Protein AF-A0A0Q7E2Y5-F1 (afdb_monomer_lite)

Sequence (64 aa):
MLYQPKPRNNAAALARHVLVAIAGVFGGLGRGQSDGAYLDGMRGSELEDLGLRRGDDGGYRMFK

Radius of gyration: 23.02 Å; chains: 1; bounding box: 47×18×65 Å

Secondary structure (DSSP, 8-state):
-PPPPPPP-HHHHHHHHHHHHHHHHHHHHHHHHHHHHHHHTS-HHHHHHTTEEE-TTS-EEE--

pLDDT: mean 73.89, std 8.28, range [51.5, 87.88]

Foldseek 3Di:
DDDDDDDDPVVVVVVVVVVVVVVVVVVVVVVVVVVLVVVVPDDQVVCVVVQWHQDPVSDIDGPD

Structure (mmCIF, N/CA/C/O backbone):
data_AF-A0A0Q7E2Y5-F1
#
_entry.id   AF-A0A0Q7E2Y5-F1
#
loop_
_atom_site.group_PDB
_atom_site.id
_atom_site.type_symbol
_atom_site.label_atom_id
_atom_site.label_alt_id
_atom_site.label_comp_id
_atom_site.label_asym_id
_atom_site.label_entity_id
_atom_site.label_seq_id
_atom_site.pdbx_PDB_ins_code
_atom_site.Cartn_x
_atom_site.Cartn_y
_atom_site.Cartn_z
_atom_site.occupancy
_atom_site.B_iso_or_equiv
_atom_site.auth_seq_id
_atom_site.auth_comp_id
_atom_site.auth_asym_id
_atom_site.auth_atom_id
_atom_site.pdbx_PDB_model_num
ATOM 1 N N . MET A 1 1 ? -27.669 -9.161 44.898 1.00 51.50 1 MET A N 1
ATOM 2 C CA . MET A 1 1 ? -27.522 -8.128 43.850 1.00 51.50 1 MET A CA 1
ATOM 3 C C . MET A 1 1 ? -26.645 -8.714 42.757 1.00 51.50 1 MET A C 1
ATOM 5 O O . MET A 1 1 ? -25.529 -9.115 43.056 1.00 51.50 1 MET A O 1
ATOM 9 N N . LEU A 1 2 ? -27.192 -8.897 41.552 1.00 72.38 2 LEU A N 1
ATOM 10 C CA . LEU A 1 2 ? -26.486 -9.505 40.421 1.00 72.38 2 LEU A CA 1
ATOM 11 C C . LEU A 1 2 ? -25.371 -8.549 39.964 1.00 72.38 2 LEU A C 1
ATOM 13 O O . LEU A 1 2 ? -25.638 -7.368 39.750 1.00 72.38 2 LEU A O 1
ATOM 17 N N . TYR A 1 3 ? -24.132 -9.033 39.864 1.00 75.75 3 TYR A N 1
ATOM 18 C CA . TYR A 1 3 ? -22.999 -8.231 39.400 1.00 75.75 3 TYR A CA 1
ATOM 19 C C . TYR A 1 3 ? -23.264 -7.736 37.970 1.00 75.75 3 TYR A C 1
ATOM 21 O O . TYR A 1 3 ? -23.379 -8.540 37.047 1.00 75.75 3 TYR A O 1
ATOM 29 N N . GLN A 1 4 ? -23.366 -6.417 37.788 1.00 71.44 4 GLN A N 1
ATOM 30 C CA . GLN A 1 4 ? -23.381 -5.794 36.467 1.00 71.44 4 GLN A CA 1
ATOM 31 C C . GLN A 1 4 ? -21.945 -5.405 36.086 1.00 71.44 4 GLN A C 1
ATOM 33 O O . GLN A 1 4 ? -21.326 -4.604 36.794 1.00 71.44 4 GLN A O 1
ATOM 38 N N . PRO A 1 5 ? -21.387 -5.956 34.993 1.00 71.56 5 PRO A N 1
ATOM 39 C CA . PRO A 1 5 ? -20.054 -5.589 34.544 1.00 71.56 5 PRO A CA 1
ATOM 40 C C . PRO A 1 5 ? -20.032 -4.125 34.093 1.00 71.56 5 PRO A C 1
ATOM 42 O O . PRO A 1 5 ? -20.938 -3.643 33.413 1.00 71.56 5 PRO A O 1
ATOM 45 N N . LYS A 1 6 ? -18.973 -3.415 34.489 1.00 72.12 6 LYS A N 1
ATOM 46 C CA . LYS A 1 6 ? -18.760 -1.992 34.196 1.00 72.12 6 LYS A CA 1
ATOM 47 C C . LYS A 1 6 ? -18.817 -1.752 32.673 1.00 72.12 6 LYS A C 1
ATOM 49 O O . LYS A 1 6 ? -18.201 -2.527 31.934 1.00 72.12 6 LYS A O 1
ATOM 54 N N . PRO A 1 7 ? -19.518 -0.708 32.186 1.00 66.25 7 PRO A N 1
ATOM 55 C CA . PRO A 1 7 ? -19.623 -0.433 30.755 1.00 66.25 7 PRO A CA 1
ATOM 56 C C . PRO A 1 7 ? -18.228 -0.281 30.140 1.00 66.25 7 PRO A C 1
ATOM 58 O O . PRO A 1 7 ? -17.363 0.416 30.675 1.00 66.25 7 PRO A O 1
ATOM 61 N N . ARG A 1 8 ? -17.988 -0.992 29.033 1.00 68.31 8 ARG A N 1
ATOM 62 C CA . ARG A 1 8 ? -16.698 -0.977 28.331 1.00 68.31 8 ARG A CA 1
ATOM 63 C C . ARG A 1 8 ? -16.473 0.421 27.748 1.00 68.31 8 ARG A C 1
ATOM 65 O O . ARG A 1 8 ? -17.372 1.005 27.152 1.00 68.31 8 ARG A O 1
ATOM 72 N N . ASN A 1 9 ? -15.265 0.954 27.928 1.00 72.88 9 ASN A N 1
ATOM 73 C CA . ASN A 1 9 ? -14.877 2.279 27.442 1.00 72.88 9 ASN A CA 1
ATOM 74 C C . ASN A 1 9 ? -14.795 2.291 25.905 1.00 72.88 9 ASN A C 1
ATOM 76 O O . ASN A 1 9 ? -13.735 2.068 25.317 1.00 72.88 9 ASN A O 1
ATOM 80 N N . ASN A 1 10 ? -15.920 2.577 25.252 1.00 72.31 10 ASN A N 1
ATOM 81 C CA . ASN A 1 10 ? -16.036 2.642 23.792 1.00 72.31 10 ASN A CA 1
ATOM 82 C C . ASN A 1 10 ? -15.099 3.688 23.166 1.00 72.31 10 ASN A C 1
ATOM 84 O O . ASN A 1 10 ? -14.618 3.493 22.054 1.00 72.31 10 ASN A O 1
ATOM 88 N N . ALA A 1 11 ? -14.767 4.754 23.901 1.00 75.12 11 ALA A N 1
ATOM 89 C CA . ALA A 1 11 ? -13.815 5.770 23.455 1.00 75.12 11 ALA A CA 1
ATOM 90 C C . ALA A 1 11 ? -12.400 5.202 23.236 1.00 75.12 11 ALA A C 1
ATOM 92 O O . ALA A 1 11 ? -11.749 5.517 22.242 1.00 75.12 11 ALA A O 1
ATOM 93 N N . ALA A 1 12 ? -11.942 4.309 24.119 1.00 78.81 12 ALA A N 1
ATOM 94 C CA . ALA A 1 12 ? -10.636 3.664 23.981 1.00 78.81 12 ALA A CA 1
ATOM 95 C C . ALA A 1 12 ? -10.616 2.678 22.803 1.00 78.81 12 ALA A C 1
ATOM 97 O O . ALA A 1 12 ? -9.617 2.569 22.091 1.00 78.81 12 ALA A O 1
ATOM 98 N N . ALA A 1 13 ? -11.736 1.987 22.566 1.00 79.81 13 ALA A N 1
ATOM 99 C CA . ALA A 1 13 ? -11.888 1.134 21.396 1.00 79.81 13 ALA A CA 1
ATOM 100 C C . ALA A 1 13 ? -11.828 1.966 20.107 1.00 79.81 13 ALA A C 1
ATOM 102 O O . ALA A 1 13 ? -11.045 1.635 19.221 1.00 79.81 13 ALA A O 1
ATOM 103 N N . LEU A 1 14 ? -12.574 3.071 20.022 1.00 84.44 14 LEU A N 1
ATOM 104 C CA . LEU A 1 14 ? -12.579 3.952 18.853 1.00 84.44 14 LEU A CA 1
ATOM 105 C C . LEU A 1 14 ? -11.178 4.506 18.550 1.00 84.44 14 LEU A C 1
ATOM 107 O O . LEU A 1 14 ? -10.703 4.386 17.423 1.00 84.44 14 LEU A O 1
ATOM 111 N N . ALA A 1 15 ? -10.484 5.030 19.565 1.00 83.94 15 ALA A N 1
ATOM 112 C CA . ALA A 1 15 ? -9.131 5.561 19.413 1.00 83.94 15 ALA A CA 1
ATOM 113 C C . ALA A 1 15 ? -8.158 4.517 18.840 1.00 83.94 15 ALA A C 1
ATOM 115 O O . ALA A 1 15 ? -7.377 4.826 17.942 1.00 83.94 15 ALA A O 1
ATOM 116 N 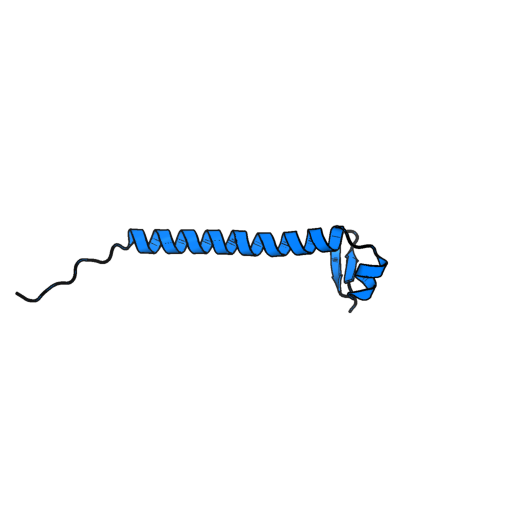N . ARG A 1 16 ? -8.248 3.259 19.295 1.00 83.75 16 ARG A N 1
ATOM 117 C CA . ARG A 1 16 ? -7.423 2.161 18.772 1.00 83.75 16 ARG A CA 1
ATOM 118 C C . ARG A 1 16 ? -7.707 1.870 17.298 1.00 83.75 16 ARG A C 1
ATOM 120 O O . ARG A 1 16 ? -6.765 1.646 16.546 1.00 83.75 16 ARG A O 1
ATOM 127 N N . HIS A 1 17 ? -8.972 1.891 16.881 1.00 85.56 17 HIS A N 1
ATOM 128 C CA . HIS A 1 17 ? -9.336 1.663 15.478 1.00 85.56 17 HIS A CA 1
ATOM 129 C C . HIS A 1 17 ? -8.813 2.783 14.577 1.00 85.56 17 HIS A C 1
ATOM 131 O O . HIS A 1 17 ? -8.254 2.498 13.522 1.00 85.56 17 HIS A O 1
ATOM 137 N N . VAL A 1 18 ? -8.922 4.039 15.018 1.00 87.88 18 VAL A N 1
ATOM 138 C CA . VAL A 1 18 ? -8.395 5.197 14.281 1.00 87.88 18 VAL A CA 1
ATOM 139 C C . VAL A 1 18 ? -6.876 5.096 14.125 1.00 87.88 18 VAL A C 1
ATOM 141 O O . VAL A 1 18 ? -6.362 5.252 13.022 1.00 87.88 18 VAL A O 1
ATOM 144 N N . LEU A 1 19 ? -6.155 4.756 15.196 1.00 87.19 19 LEU A N 1
ATOM 145 C CA . LEU A 1 19 ? -4.699 4.581 15.160 1.00 87.19 19 LEU A CA 1
ATOM 146 C C . LEU A 1 19 ? -4.265 3.468 14.198 1.00 87.19 19 LEU A C 1
ATOM 148 O O . LEU A 1 19 ? -3.329 3.656 13.426 1.00 87.19 19 LEU A O 1
ATOM 152 N N . VAL A 1 20 ? -4.962 2.329 14.215 1.00 87.56 20 VAL A N 1
ATOM 153 C CA . VAL A 1 20 ? -4.686 1.209 13.303 1.00 87.56 20 VAL A CA 1
ATOM 154 C C . VAL A 1 20 ? -4.988 1.589 11.854 1.00 87.56 20 VAL A C 1
ATOM 156 O O . VAL A 1 20 ? -4.200 1.261 10.973 1.00 87.56 20 VAL A O 1
ATOM 159 N N . ALA A 1 21 ? -6.082 2.310 11.598 1.00 83.62 21 ALA A N 1
ATOM 160 C CA . ALA A 1 21 ? -6.421 2.778 10.257 1.00 83.62 21 ALA A CA 1
ATOM 161 C C . ALA A 1 21 ? -5.353 3.737 9.712 1.00 83.62 21 ALA A C 1
ATOM 163 O O . ALA A 1 21 ? -4.874 3.556 8.595 1.00 83.62 21 ALA A O 1
ATOM 164 N N . ILE A 1 22 ? -4.920 4.704 10.526 1.00 85.06 22 ILE A N 1
ATOM 165 C CA . ILE A 1 22 ? -3.850 5.643 10.175 1.00 85.06 22 ILE A CA 1
ATOM 166 C C . ILE A 1 22 ? -2.546 4.884 9.895 1.00 85.06 22 ILE A C 1
ATOM 168 O O . ILE A 1 22 ? -1.942 5.069 8.840 1.00 85.06 22 ILE A O 1
ATOM 172 N N . ALA A 1 23 ? -2.139 3.981 10.789 1.00 81.06 23 ALA A N 1
ATOM 173 C CA . ALA A 1 23 ? -0.935 3.173 10.607 1.00 81.06 23 ALA A CA 1
ATOM 174 C C . ALA A 1 23 ? -1.001 2.296 9.343 1.00 81.06 23 ALA A C 1
ATOM 176 O O . ALA A 1 23 ? -0.004 2.168 8.638 1.00 81.06 23 ALA A O 1
ATOM 177 N N . GLY A 1 24 ? -2.169 1.732 9.024 1.00 80.00 24 GLY A N 1
ATOM 178 C CA . GLY A 1 24 ? -2.389 0.956 7.804 1.00 80.00 24 GLY A CA 1
ATOM 179 C C . GLY A 1 24 ? -2.246 1.793 6.533 1.00 80.00 24 GLY A C 1
ATOM 180 O O . GLY A 1 24 ? -1.596 1.356 5.585 1.00 80.00 24 GLY A O 1
ATOM 181 N N . VAL A 1 25 ? -2.784 3.016 6.526 1.00 78.56 25 VAL A N 1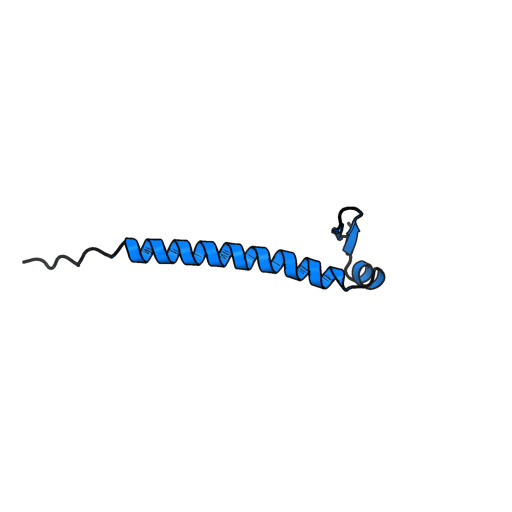
ATOM 182 C CA . VAL A 1 25 ? -2.660 3.951 5.395 1.00 78.56 25 VAL A CA 1
ATOM 183 C C . VAL A 1 25 ? -1.204 4.367 5.184 1.00 78.56 25 VAL A C 1
ATOM 185 O O . VAL A 1 25 ? -0.694 4.257 4.070 1.00 78.56 25 VAL A O 1
ATOM 188 N N . PHE A 1 26 ? -0.503 4.779 6.244 1.00 75.44 26 PHE A N 1
ATOM 189 C CA . PHE A 1 26 ? 0.909 5.166 6.146 1.00 75.44 26 PHE A CA 1
ATOM 190 C C . PHE A 1 26 ? 1.823 3.982 5.798 1.00 75.44 26 PHE A C 1
ATOM 192 O O . PHE A 1 26 ? 2.735 4.133 4.989 1.00 75.44 26 PHE A O 1
ATOM 199 N N . GLY A 1 27 ? 1.555 2.790 6.338 1.00 72.25 27 GLY A N 1
ATOM 200 C CA . GLY A 1 27 ? 2.280 1.571 5.975 1.00 72.25 27 GLY A CA 1
ATOM 201 C C . GLY A 1 27 ? 2.061 1.151 4.517 1.00 72.25 27 GLY A C 1
ATOM 202 O O . GLY A 1 27 ? 2.999 0.703 3.859 1.00 72.25 27 GLY A O 1
ATOM 203 N N . GLY A 1 28 ? 0.845 1.330 3.990 1.00 64.56 28 GLY A N 1
ATOM 204 C CA . GLY A 1 28 ? 0.517 1.057 2.588 1.00 64.56 28 GLY A CA 1
ATOM 205 C C . GLY A 1 28 ? 1.163 2.048 1.616 1.00 64.56 28 GLY A C 1
ATOM 206 O O . GLY A 1 28 ? 1.748 1.634 0.617 1.00 64.56 28 GLY A O 1
ATOM 207 N N . LEU A 1 29 ? 1.123 3.345 1.938 1.00 63.56 29 LEU A N 1
ATOM 208 C CA . LEU A 1 29 ? 1.773 4.399 1.150 1.00 63.56 29 LEU A CA 1
ATOM 209 C C . LEU A 1 29 ? 3.301 4.247 1.127 1.00 63.56 29 LEU A C 1
ATOM 211 O O . LEU A 1 29 ? 3.916 4.429 0.077 1.00 63.56 29 LEU A O 1
ATOM 215 N N . GLY A 1 30 ? 3.906 3.861 2.256 1.00 59.53 30 GLY A N 1
ATOM 216 C CA . GLY A 1 30 ? 5.350 3.643 2.357 1.00 59.53 30 GLY A CA 1
ATOM 217 C C . GLY A 1 30 ?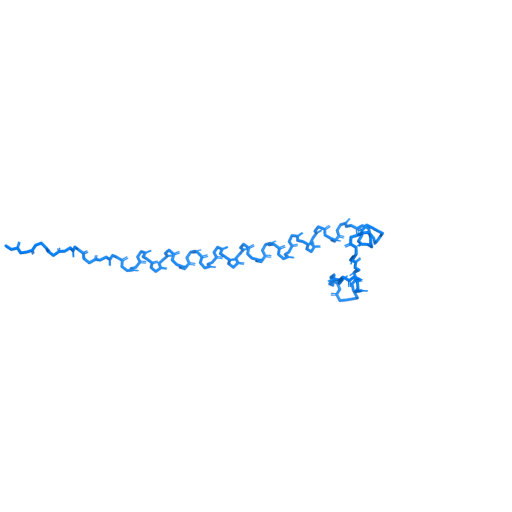 5.866 2.536 1.436 1.00 59.53 30 GLY A C 1
ATOM 218 O O . GLY A 1 30 ? 6.908 2.719 0.817 1.00 59.53 30 GLY A O 1
ATOM 219 N N . ARG A 1 31 ? 5.119 1.430 1.281 1.00 59.59 31 ARG A N 1
ATOM 220 C CA . ARG A 1 31 ? 5.488 0.333 0.365 1.00 59.59 31 ARG A CA 1
ATOM 221 C C . ARG A 1 31 ? 5.458 0.748 -1.108 1.00 59.59 31 ARG A C 1
ATOM 223 O O . ARG A 1 31 ? 6.375 0.428 -1.851 1.00 59.59 31 ARG A O 1
ATOM 230 N N . GLY A 1 32 ? 4.434 1.496 -1.524 1.00 58.06 32 GLY A N 1
ATOM 231 C CA . GLY A 1 32 ? 4.33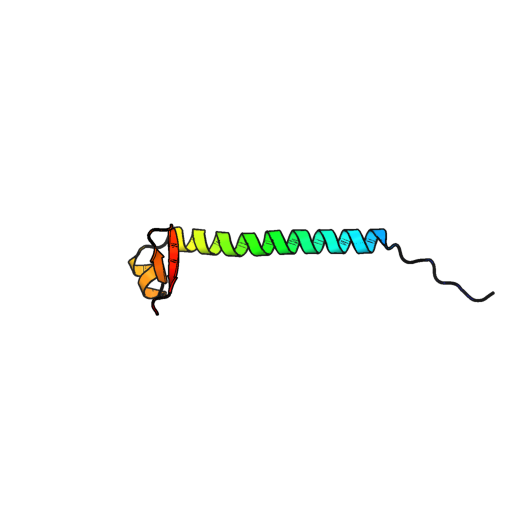2 1.968 -2.910 1.00 58.06 32 GLY A CA 1
ATOM 232 C C . GLY A 1 32 ? 5.442 2.955 -3.294 1.00 58.06 32 GLY A C 1
ATOM 233 O O . GLY A 1 32 ? 5.957 2.900 -4.408 1.00 58.06 32 GLY A O 1
ATOM 234 N N . GLN A 1 33 ? 5.844 3.834 -2.368 1.00 58.38 33 GLN A N 1
ATOM 235 C CA . GLN A 1 33 ? 6.952 4.768 -2.593 1.00 58.38 33 GLN A CA 1
ATOM 236 C C . GLN A 1 33 ? 8.330 4.104 -2.509 1.00 58.38 33 GLN A C 1
ATOM 238 O O . GLN A 1 33 ? 9.216 4.482 -3.274 1.00 58.38 33 GLN A O 1
ATOM 243 N N . SER A 1 34 ? 8.528 3.128 -1.615 1.00 56.84 34 SER A N 1
ATOM 244 C CA . SER A 1 34 ? 9.813 2.429 -1.496 1.00 56.84 34 SER A CA 1
ATOM 245 C C . SER A 1 34 ? 10.138 1.609 -2.737 1.00 56.84 34 SER A C 1
ATOM 247 O O . SER A 1 34 ? 11.285 1.615 -3.174 1.00 56.84 34 SER A O 1
ATOM 249 N N . ASP A 1 35 ? 9.135 0.958 -3.330 1.00 64.69 35 ASP A N 1
ATOM 250 C CA . ASP A 1 35 ? 9.325 0.169 -4.548 1.00 64.69 35 ASP A CA 1
ATOM 251 C C . ASP A 1 35 ? 9.648 1.090 -5.730 1.00 64.69 35 ASP A C 1
ATOM 253 O O . ASP A 1 35 ? 10.582 0.825 -6.481 1.00 64.69 35 ASP A O 1
ATOM 257 N N . GLY A 1 36 ? 8.960 2.233 -5.837 1.00 63.12 36 GLY A N 1
ATOM 258 C CA . GLY A 1 36 ? 9.275 3.263 -6.827 1.00 63.12 36 GLY A CA 1
ATOM 259 C C . GLY A 1 36 ? 10.703 3.794 -6.689 1.00 63.12 36 GLY A C 1
ATOM 260 O O . GLY A 1 36 ? 11.433 3.795 -7.668 1.00 63.12 36 GLY A O 1
ATOM 261 N N . ALA A 1 37 ? 11.130 4.175 -5.480 1.00 66.50 37 ALA A N 1
ATOM 262 C CA . ALA A 1 37 ? 12.474 4.704 -5.225 1.00 66.50 37 ALA A CA 1
ATOM 263 C C . ALA A 1 37 ? 13.590 3.664 -5.438 1.00 66.50 37 ALA A C 1
ATOM 265 O O . ALA A 1 37 ? 14.674 4.006 -5.909 1.00 66.50 37 ALA A O 1
ATOM 266 N N . TYR A 1 38 ? 13.330 2.396 -5.106 1.00 66.88 38 TYR A N 1
ATOM 267 C CA . TYR A 1 38 ? 14.260 1.294 -5.353 1.00 66.88 38 TYR A CA 1
ATOM 268 C C . TYR A 1 38 ? 14.464 1.064 -6.854 1.00 66.88 38 TYR A C 1
ATOM 270 O O . TYR A 1 38 ? 15.598 0.991 -7.325 1.00 66.88 38 TYR A O 1
ATOM 278 N N . LEU A 1 39 ? 13.367 1.031 -7.613 1.00 74.50 39 LEU A N 1
ATOM 279 C CA . LEU A 1 39 ? 13.402 0.916 -9.068 1.00 74.50 39 LEU A CA 1
ATOM 280 C C . LEU A 1 39 ? 13.935 2.196 -9.735 1.00 74.50 39 LEU A C 1
ATOM 282 O O . LEU A 1 39 ? 14.378 2.149 -10.883 1.00 74.50 39 LEU A O 1
ATOM 286 N N . ASP A 1 40 ? 13.905 3.343 -9.046 1.00 74.56 40 ASP A N 1
ATOM 287 C CA . ASP A 1 40 ? 14.388 4.621 -9.583 1.00 74.56 40 ASP A CA 1
ATOM 288 C C . ASP A 1 40 ? 15.912 4.677 -9.698 1.00 74.56 40 ASP A C 1
ATOM 290 O O . ASP A 1 40 ? 16.443 5.296 -10.624 1.00 74.56 40 ASP A O 1
ATOM 294 N N . GLY A 1 41 ? 16.596 3.976 -8.789 1.00 74.25 41 GLY A N 1
ATOM 295 C CA . GLY A 1 41 ? 18.051 3.834 -8.758 1.00 74.25 41 GLY A CA 1
ATOM 296 C C . GLY A 1 41 ? 18.616 2.726 -9.653 1.00 74.25 41 GLY A C 1
ATOM 297 O O . GLY A 1 41 ? 19.837 2.644 -9.793 1.00 74.25 41 GLY A O 1
ATOM 298 N N . MET A 1 42 ? 17.768 1.886 -10.255 1.00 76.44 42 MET A N 1
ATOM 299 C CA . MET A 1 42 ? 18.192 0.789 -11.132 1.00 76.44 42 MET A CA 1
ATOM 300 C C . MET A 1 42 ? 18.466 1.271 -12.558 1.00 76.44 42 MET A C 1
ATOM 302 O O . MET A 1 42 ? 17.781 2.145 -13.097 1.00 76.44 42 MET A O 1
ATOM 306 N N . ARG A 1 43 ? 19.477 0.684 -13.202 1.00 74.31 43 ARG A N 1
ATOM 307 C CA . ARG A 1 43 ? 19.762 0.934 -14.621 1.00 74.31 43 ARG A CA 1
ATOM 308 C C . ARG A 1 43 ? 18.696 0.264 -15.488 1.00 74.31 43 ARG A C 1
ATOM 310 O O . ARG A 1 43 ? 18.134 -0.760 -15.118 1.00 74.31 43 ARG A O 1
ATOM 317 N N . GLY A 1 44 ? 18.456 0.805 -16.685 1.00 72.31 44 GLY A N 1
ATOM 318 C CA . GLY A 1 44 ? 17.445 0.270 -17.610 1.00 72.31 44 GLY A CA 1
ATOM 319 C C . GLY A 1 44 ? 17.600 -1.227 -17.906 1.00 72.31 44 GLY A C 1
ATOM 320 O O . GLY A 1 44 ? 16.603 -1.933 -17.947 1.00 72.31 44 GLY A O 1
ATOM 321 N N . SER A 1 45 ? 18.837 -1.724 -18.002 1.00 76.62 45 SER A N 1
ATOM 322 C CA . SER A 1 45 ? 19.125 -3.153 -18.188 1.00 76.62 45 SER A CA 1
ATOM 323 C C . SER A 1 45 ? 18.727 -4.019 -16.987 1.00 76.62 45 SER A C 1
ATOM 325 O O . SER A 1 45 ? 18.273 -5.138 -17.161 1.00 76.62 45 SER A O 1
ATOM 327 N N . GLU A 1 46 ? 18.869 -3.503 -15.763 1.00 77.31 46 GLU A N 1
ATOM 328 C CA . GLU A 1 46 ? 18.503 -4.226 -14.535 1.00 77.31 46 GLU A CA 1
ATOM 329 C C . GLU A 1 46 ? 16.981 -4.274 -14.361 1.00 77.31 46 GLU A C 1
ATOM 331 O O . GLU A 1 46 ? 16.432 -5.263 -13.884 1.00 77.31 46 GLU A O 1
ATOM 336 N N . LEU A 1 47 ? 16.284 -3.216 -14.789 1.00 80.38 47 LEU A N 1
ATOM 337 C CA . LEU A 1 47 ? 14.825 -3.214 -14.871 1.00 80.38 47 LEU A CA 1
ATOM 338 C C . LEU A 1 47 ? 14.341 -4.235 -15.910 1.00 80.38 47 LEU A C 1
ATOM 340 O O . LEU A 1 47 ? 13.413 -4.988 -15.625 1.00 80.38 47 LEU A O 1
ATOM 344 N N . GLU A 1 48 ? 14.994 -4.309 -17.072 1.00 79.75 48 GLU A N 1
ATOM 345 C CA . GLU A 1 48 ? 14.670 -5.285 -18.119 1.00 79.75 48 GLU A CA 1
ATOM 346 C C . GLU A 1 48 ? 14.857 -6.736 -17.654 1.00 79.75 48 GLU A C 1
ATOM 348 O O . GLU A 1 48 ? 13.974 -7.559 -17.899 1.00 79.75 48 GLU A O 1
ATOM 353 N N . ASP A 1 49 ? 15.920 -7.033 -16.900 1.00 81.81 49 ASP A N 1
ATOM 354 C CA . ASP A 1 49 ? 16.145 -8.352 -16.287 1.00 81.81 49 ASP A CA 1
ATOM 355 C C . ASP A 1 49 ? 15.051 -8.729 -15.269 1.00 81.81 49 ASP A C 1
ATOM 357 O O . ASP A 1 49 ? 14.702 -9.901 -15.116 1.00 81.81 49 ASP A O 1
ATOM 361 N N . LEU A 1 50 ? 14.463 -7.735 -14.595 1.00 78.88 50 LEU A N 1
ATOM 362 C CA . LEU A 1 50 ? 13.315 -7.908 -13.697 1.00 78.88 50 LEU A CA 1
ATOM 363 C C . LEU A 1 50 ? 11.977 -8.023 -14.442 1.00 78.88 50 LEU A C 1
ATOM 365 O O . LEU A 1 50 ? 10.925 -8.139 -13.809 1.00 78.88 50 LEU A O 1
ATOM 369 N N . GLY A 1 51 ? 11.990 -7.969 -15.775 1.00 81.75 51 GLY A N 1
ATOM 370 C CA . GLY A 1 51 ? 10.776 -7.929 -16.577 1.00 81.75 51 GLY A CA 1
ATOM 371 C C . GLY A 1 51 ? 10.011 -6.614 -16.410 1.00 81.75 51 GLY A C 1
ATOM 372 O O . GLY A 1 51 ? 8.803 -6.586 -16.629 1.00 81.75 51 GLY A O 1
ATOM 373 N N . LEU A 1 52 ? 10.689 -5.521 -16.054 1.00 81.62 52 LEU A N 1
ATOM 374 C CA . LEU A 1 52 ? 10.117 -4.196 -15.832 1.00 81.62 52 LEU A CA 1
ATOM 375 C C . LEU A 1 52 ? 10.650 -3.171 -16.841 1.00 81.62 52 LEU A C 1
ATOM 377 O O . LEU A 1 52 ? 11.821 -3.147 -17.199 1.00 81.62 52 LEU A O 1
ATOM 381 N N . ARG A 1 53 ? 9.786 -2.247 -17.259 1.00 80.44 53 ARG A N 1
ATOM 382 C CA . ARG A 1 53 ? 10.136 -1.105 -18.106 1.00 80.44 53 ARG A CA 1
ATOM 383 C C . ARG A 1 53 ? 9.658 0.187 -17.464 1.00 80.44 53 ARG A C 1
ATOM 385 O O . ARG A 1 53 ? 8.512 0.260 -17.015 1.00 80.44 53 ARG A O 1
ATOM 392 N N . ARG A 1 54 ? 10.505 1.220 -17.465 1.00 77.50 54 ARG A N 1
ATOM 393 C CA . ARG A 1 54 ? 10.080 2.578 -17.101 1.00 77.50 54 ARG A CA 1
ATOM 394 C C . ARG A 1 54 ? 9.268 3.175 -18.258 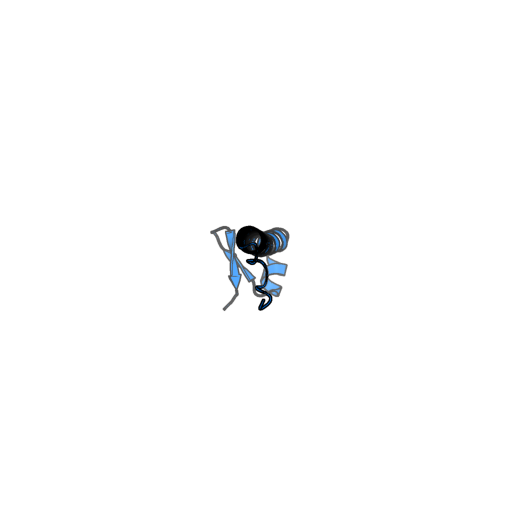1.00 77.50 54 ARG A C 1
ATOM 396 O O . ARG A 1 54 ? 9.724 3.167 -19.400 1.00 77.50 54 ARG A O 1
ATOM 403 N N . GLY A 1 55 ? 8.054 3.625 -17.964 1.00 77.12 55 GLY A N 1
ATOM 404 C CA . GLY A 1 55 ? 7.185 4.345 -18.889 1.00 77.12 55 GLY A CA 1
ATOM 405 C C . GLY A 1 55 ? 7.498 5.839 -18.925 1.00 77.12 55 GLY A C 1
ATOM 406 O O . GLY A 1 55 ? 8.140 6.380 -18.024 1.00 77.12 55 GLY A O 1
ATOM 407 N N . ASP A 1 56 ? 7.003 6.516 -19.959 1.00 73.56 56 ASP A N 1
ATOM 408 C CA . ASP A 1 56 ? 7.194 7.963 -20.153 1.00 73.56 56 ASP A CA 1
ATOM 409 C C . ASP A 1 56 ? 6.463 8.813 -19.092 1.00 73.56 56 ASP A C 1
ATOM 411 O O . ASP A 1 56 ? 6.731 10.000 -18.934 1.00 73.56 56 ASP A O 1
ATOM 415 N N . ASP A 1 57 ? 5.548 8.192 -18.344 1.00 72.19 57 ASP A N 1
ATOM 416 C CA . ASP A 1 57 ? 4.814 8.749 -17.204 1.00 72.19 57 ASP A CA 1
ATOM 417 C C . ASP A 1 57 ? 5.592 8.657 -15.875 1.00 72.19 57 ASP A C 1
ATOM 419 O O . ASP A 1 57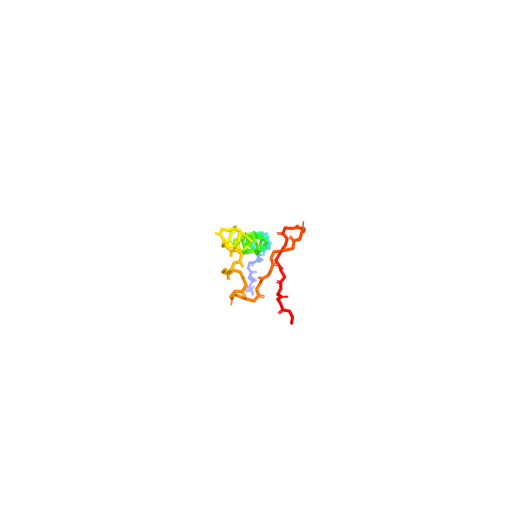 ? 5.086 9.076 -14.835 1.00 72.19 57 ASP A O 1
ATOM 423 N N . GLY A 1 58 ? 6.813 8.106 -15.890 1.00 67.75 58 GLY A N 1
ATOM 424 C CA . GLY A 1 58 ? 7.605 7.835 -14.687 1.00 67.75 58 GLY A CA 1
ATOM 425 C C . GLY A 1 58 ? 7.137 6.601 -13.906 1.00 67.75 58 GLY A C 1
ATOM 426 O O . GLY A 1 58 ? 7.676 6.314 -12.840 1.00 67.75 58 GLY A O 1
ATOM 427 N N . GLY A 1 59 ? 6.149 5.861 -14.420 1.00 70.19 59 GLY A N 1
ATOM 428 C CA . GLY A 1 59 ? 5.682 4.607 -13.839 1.00 70.19 59 GLY A CA 1
ATOM 429 C C . GLY A 1 59 ? 6.489 3.396 -14.314 1.00 70.19 59 GLY A C 1
ATOM 430 O O . GLY A 1 59 ? 7.199 3.449 -15.316 1.00 70.19 59 GLY A O 1
ATOM 431 N N . TYR A 1 60 ? 6.338 2.266 -13.622 1.00 77.62 60 TYR A N 1
ATOM 432 C CA . TYR A 1 60 ? 6.937 0.985 -14.011 1.00 77.62 60 TYR A CA 1
ATOM 433 C C . TYR A 1 60 ? 5.863 0.039 -14.539 1.00 77.62 60 TYR A C 1
ATOM 435 O O . TYR A 1 60 ? 4.792 -0.094 -13.944 1.00 77.62 60 TYR A O 1
ATOM 443 N N . ARG A 1 61 ? 6.133 -0.627 -15.664 1.00 78.06 61 ARG A N 1
ATOM 444 C CA . ARG A 1 61 ? 5.222 -1.598 -16.286 1.00 78.06 61 ARG A CA 1
ATOM 445 C C . ARG A 1 61 ? 5.948 -2.915 -16.522 1.00 78.06 61 ARG A C 1
ATOM 447 O O . ARG A 1 61 ? 7.098 -2.905 -16.941 1.00 78.06 61 ARG A O 1
ATOM 454 N N . MET A 1 62 ? 5.271 -4.035 -16.278 1.00 74.62 62 MET A N 1
ATOM 455 C CA . MET A 1 62 ? 5.801 -5.357 -16.618 1.00 74.62 62 MET A CA 1
ATOM 456 C C . MET A 1 62 ? 5.831 -5.546 -18.139 1.00 74.62 62 MET A C 1
ATOM 458 O O . MET A 1 62 ? 4.882 -5.155 -18.828 1.00 74.62 62 MET A O 1
ATOM 462 N N . PHE A 1 63 ? 6.890 -6.169 -18.655 1.00 68.94 63 PHE A N 1
ATOM 463 C CA . PHE A 1 63 ? 6.872 -6.761 -19.987 1.00 68.94 63 PHE A CA 1
ATOM 464 C C . PHE A 1 63 ? 5.836 -7.886 -19.968 1.00 68.94 63 PHE A C 1
ATOM 466 O O . PHE A 1 63 ? 5.915 -8.808 -19.159 1.00 68.94 63 PHE A O 1
ATOM 473 N N . LYS A 1 64 ? 4.797 -7.733 -20.783 1.00 60.06 64 LYS A N 1
ATOM 474 C CA . LYS A 1 64 ? 3.735 -8.723 -20.916 1.00 60.06 64 LYS A CA 1
ATOM 475 C C . LYS A 1 64 ? 4.173 -9.848 -21.842 1.00 60.06 64 LYS A C 1
ATOM 477 O O . LYS A 1 64 ? 4.867 -9.523 -22.832 1.00 60.06 64 LYS A O 1
#